Protein AF-A0A1F9TVV7-F1 (afdb_monomer_lite)

pLDDT: mean 77.76, std 19.15, range [40.91, 95.56]

Secondary structure (DSSP, 8-state):
-EEESS-PPTT-EEEEEEEETTEEEEEEEEEEEEEEETTEEEEEEEEP-GGGGS-------S---------------

Radius of gyration: 25.23 Å; chains: 1; bounding box: 67×57×26 Å

Structure (mmCIF, N/CA/C/O backbone):
data_AF-A0A1F9TVV7-F1
#
_entry.id   AF-A0A1F9TVV7-F1
#
loop_
_atom_site.group_PDB
_atom_site.id
_atom_site.type_symbol
_atom_site.label_atom_id
_atom_site.label_alt_id
_atom_site.label_comp_id
_atom_site.label_asym_id
_atom_site.label_entity_id
_atom_site.label_seq_id
_atom_site.pdbx_PDB_ins_code
_atom_site.Cartn_x
_atom_site.Cartn_y
_atom_site.Cartn_z
_atom_site.occupancy
_atom_site.B_iso_or_equiv
_atom_site.auth_seq_id
_atom_site.auth_comp_id
_atom_site.auth_asym_id
_atom_site.auth_atom_id
_atom_site.pdbx_PDB_model_num
ATOM 1 N N . MET A 1 1 ? -7.006 -1.779 -0.804 1.00 79.00 1 MET A N 1
ATOM 2 C CA . MET A 1 1 ? -6.412 -0.572 -1.416 1.00 79.00 1 MET A CA 1
ATOM 3 C C . MET A 1 1 ? -6.185 0.430 -0.298 1.00 79.00 1 MET A C 1
ATOM 5 O O . MET A 1 1 ? -7.060 0.526 0.554 1.00 79.00 1 MET A O 1
ATOM 9 N N . ILE A 1 2 ? -5.027 1.087 -0.248 1.00 88.31 2 ILE A N 1
ATOM 10 C CA . ILE A 1 2 ? -4.690 2.088 0.781 1.00 88.31 2 ILE A CA 1
ATOM 11 C C . ILE A 1 2 ? -4.456 3.426 0.079 1.00 88.31 2 ILE A C 1
ATOM 13 O O . ILE A 1 2 ? -3.752 3.463 -0.930 1.00 88.31 2 ILE A O 1
ATOM 17 N N . TYR A 1 3 ? -5.049 4.501 0.596 1.00 92.38 3 TYR A N 1
ATOM 18 C CA . TYR A 1 3 ? -4.840 5.865 0.106 1.00 92.38 3 TYR A CA 1
ATOM 19 C C . TYR A 1 3 ? -3.762 6.551 0.944 1.00 92.38 3 TYR A C 1
ATOM 21 O O . TYR A 1 3 ? -3.798 6.477 2.170 1.00 92.38 3 TYR A O 1
ATOM 29 N N . THR A 1 4 ? -2.803 7.201 0.290 1.00 90.50 4 THR A N 1
ATOM 30 C CA . THR A 1 4 ? -1.697 7.907 0.946 1.00 90.50 4 THR A CA 1
ATOM 31 C C . THR A 1 4 ? -1.265 9.130 0.136 1.00 90.50 4 THR A C 1
ATOM 33 O O . THR A 1 4 ? -1.406 9.163 -1.087 1.00 90.50 4 THR A O 1
ATOM 36 N N . GLN A 1 5 ? -0.730 10.144 0.814 1.00 92.69 5 GLN A N 1
ATOM 37 C CA . GLN A 1 5 ? -0.055 11.276 0.166 1.00 92.69 5 GLN A CA 1
ATOM 38 C C . GLN A 1 5 ? 1.439 10.997 -0.057 1.00 92.69 5 GLN A C 1
ATOM 40 O O . GLN A 1 5 ? 2.101 11.698 -0.819 1.00 92.69 5 GLN A O 1
ATOM 45 N N . GLU A 1 6 ? 1.971 9.951 0.575 1.00 89.25 6 GLU A N 1
ATOM 46 C CA . GLU A 1 6 ? 3.369 9.567 0.446 1.00 89.25 6 GLU A CA 1
ATOM 47 C C . GLU A 1 6 ? 3.619 8.797 -0.849 1.00 89.25 6 GLU A C 1
ATOM 49 O O . GLU A 1 6 ? 2.837 7.941 -1.277 1.00 89.25 6 GLU A O 1
ATOM 54 N N . THR A 1 7 ? 4.760 9.076 -1.475 1.00 89.44 7 THR A N 1
ATOM 55 C CA . THR A 1 7 ? 5.191 8.313 -2.644 1.00 89.44 7 THR A CA 1
ATOM 56 C C . THR A 1 7 ? 5.860 7.027 -2.187 1.00 89.44 7 THR A C 1
ATOM 58 O O . THR A 1 7 ? 7.029 7.025 -1.813 1.00 89.44 7 THR A O 1
ATOM 61 N N . ILE A 1 8 ? 5.128 5.919 -2.275 1.00 91.12 8 ILE A N 1
ATOM 62 C CA . ILE A 1 8 ? 5.664 4.584 -2.000 1.00 91.12 8 ILE A CA 1
ATOM 63 C C . ILE A 1 8 ? 6.184 3.968 -3.316 1.00 91.12 8 ILE A C 1
ATOM 65 O O . ILE A 1 8 ? 5.435 3.911 -4.306 1.00 91.12 8 ILE A O 1
ATOM 69 N N . PRO A 1 9 ? 7.4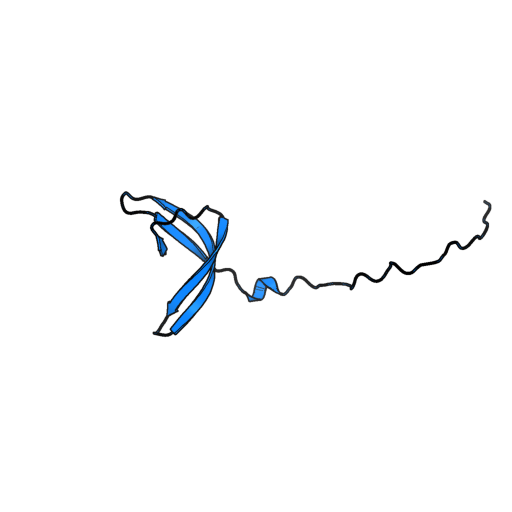62 3.546 -3.387 1.00 93.94 9 PRO A N 1
ATOM 70 C CA . PRO A 1 9 ? 8.001 2.844 -4.548 1.00 93.94 9 PRO A CA 1
ATOM 71 C C . PRO A 1 9 ? 7.275 1.520 -4.815 1.00 93.94 9 PRO A C 1
ATOM 73 O O . PRO A 1 9 ? 6.819 0.839 -3.902 1.00 93.94 9 PRO A O 1
ATOM 76 N N . LEU A 1 10 ? 7.180 1.108 -6.081 1.00 94.50 10 LEU A N 1
ATOM 77 C CA . LEU A 1 10 ? 6.716 -0.249 -6.379 1.00 94.50 10 LEU A CA 1
ATOM 78 C C . LEU A 1 10 ? 7.739 -1.266 -5.866 1.00 94.50 10 LEU A C 1
ATOM 80 O O . LEU A 1 10 ? 8.941 -1.015 -5.891 1.00 94.50 10 LEU A O 1
ATOM 84 N N . ASN A 1 11 ? 7.250 -2.426 -5.442 1.00 94.25 11 ASN A N 1
ATOM 85 C CA . ASN A 1 11 ? 8.019 -3.519 -4.855 1.00 94.25 11 ASN A CA 1
ATOM 86 C C . ASN A 1 11 ? 8.706 -3.224 -3.514 1.00 94.25 11 ASN A C 1
ATOM 88 O O . ASN A 1 11 ? 9.358 -4.131 -2.999 1.00 94.25 11 ASN A O 1
ATOM 92 N N . SER A 1 12 ? 8.547 -2.034 -2.927 1.00 94.00 12 SER A N 1
ATOM 93 C CA . SER A 1 12 ? 9.038 -1.781 -1.571 1.00 94.00 12 SER A CA 1
ATOM 94 C C . SER A 1 12 ? 8.184 -2.506 -0.537 1.00 94.00 12 SER A C 1
ATOM 96 O O . SER A 1 12 ? 6.954 -2.558 -0.666 1.00 94.00 12 SER A O 1
ATOM 98 N N . GLU A 1 13 ? 8.841 -3.012 0.501 1.00 94.00 13 GLU A N 1
ATOM 99 C CA . GLU A 1 13 ? 8.209 -3.610 1.674 1.00 94.00 13 GLU A CA 1
ATOM 100 C C . GLU A 1 13 ? 8.129 -2.597 2.817 1.00 94.00 13 GLU A C 1
ATOM 102 O O . GLU A 1 13 ? 9.031 -1.777 2.989 1.00 94.00 13 GLU A O 1
ATOM 107 N N . PHE A 1 14 ? 7.033 -2.629 3.569 1.00 92.00 14 PHE A N 1
ATOM 108 C CA . PHE A 1 14 ? 6.783 -1.728 4.692 1.00 92.00 14 PHE A CA 1
ATOM 109 C C . PHE A 1 14 ? 5.769 -2.335 5.663 1.00 92.00 14 PHE A C 1
ATOM 111 O O . PHE A 1 14 ? 4.949 -3.181 5.290 1.00 92.00 14 PHE A O 1
ATOM 118 N N . ASP A 1 15 ? 5.820 -1.880 6.913 1.00 93.00 15 ASP A N 1
ATOM 119 C CA . ASP A 1 15 ? 4.823 -2.221 7.920 1.00 93.00 15 ASP A CA 1
ATOM 120 C C . ASP A 1 15 ? 3.573 -1.359 7.756 1.00 93.00 15 ASP A C 1
ATOM 122 O O . ASP A 1 15 ? 3.634 -0.152 7.521 1.00 93.00 15 ASP A O 1
ATOM 126 N N . ILE A 1 16 ? 2.413 -1.992 7.894 1.00 91.62 16 ILE A N 1
ATOM 127 C CA . ILE A 1 16 ? 1.104 -1.360 7.774 1.00 91.62 16 ILE A CA 1
ATOM 128 C C . ILE A 1 16 ? 0.318 -1.673 9.034 1.00 91.62 16 ILE A C 1
ATOM 130 O O . ILE A 1 16 ? 0.085 -2.840 9.355 1.00 91.62 16 ILE A O 1
ATOM 134 N N . GLN A 1 17 ? -0.138 -0.631 9.723 1.00 93.00 17 GLN A N 1
ATOM 135 C CA . GLN A 1 17 ? -1.094 -0.763 10.812 1.00 93.00 17 GLN A CA 1
ATOM 136 C C . GLN A 1 17 ? -2.517 -0.674 10.251 1.00 93.00 17 GLN A C 1
ATOM 138 O O . GLN A 1 17 ? -2.940 0.354 9.727 1.00 93.00 17 GLN A O 1
ATOM 143 N N . LEU A 1 18 ? -3.258 -1.770 10.353 1.00 91.19 18 LEU A N 1
ATOM 144 C CA . LEU A 1 18 ? -4.662 -1.873 9.976 1.00 91.19 18 LEU A CA 1
ATOM 145 C C . LEU A 1 18 ? -5.526 -1.821 11.234 1.00 91.19 18 LEU A C 1
ATOM 147 O O . LEU A 1 18 ? -5.118 -2.303 12.283 1.00 91.19 18 LEU A O 1
ATOM 151 N N . TRP A 1 19 ? -6.742 -1.299 11.124 1.00 93.00 19 TRP A N 1
ATOM 152 C CA . TRP A 1 19 ? -7.750 -1.417 12.177 1.00 93.00 19 TRP A CA 1
ATOM 153 C C . TRP A 1 19 ? -8.843 -2.375 11.715 1.00 93.00 19 TRP A C 1
ATOM 155 O O . TRP A 1 19 ? -9.581 -2.073 10.778 1.00 93.00 19 TRP A O 1
ATOM 165 N N . LEU A 1 20 ? -8.938 -3.540 12.356 1.00 89.00 20 LEU A N 1
ATOM 166 C CA . LEU A 1 20 ? -9.931 -4.571 12.049 1.00 89.00 20 LEU A CA 1
ATOM 167 C C . LEU A 1 20 ? -10.754 -4.860 13.301 1.00 89.00 20 LEU A C 1
ATOM 169 O O . LEU A 1 20 ? -10.193 -5.162 14.348 1.00 89.00 20 LEU A O 1
ATOM 173 N N . ALA A 1 21 ? -12.082 -4.747 13.198 1.00 93.56 21 ALA A N 1
ATOM 174 C CA . ALA A 1 21 ? -13.011 -4.995 14.308 1.00 93.56 21 ALA A CA 1
ATOM 175 C C . ALA A 1 21 ? -12.641 -4.259 15.619 1.00 93.56 21 ALA A C 1
ATOM 177 O O . ALA A 1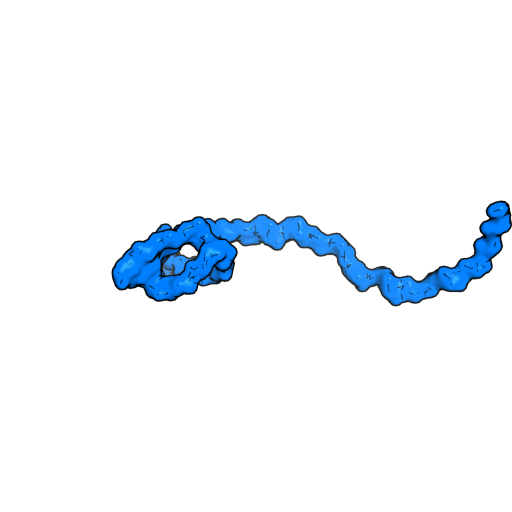 21 ? -12.803 -4.795 16.712 1.00 93.56 21 ALA A O 1
ATOM 178 N N . GLY A 1 22 ? -12.118 -3.032 15.515 1.00 94.06 22 GLY A N 1
ATOM 179 C CA . GLY A 1 22 ? -11.713 -2.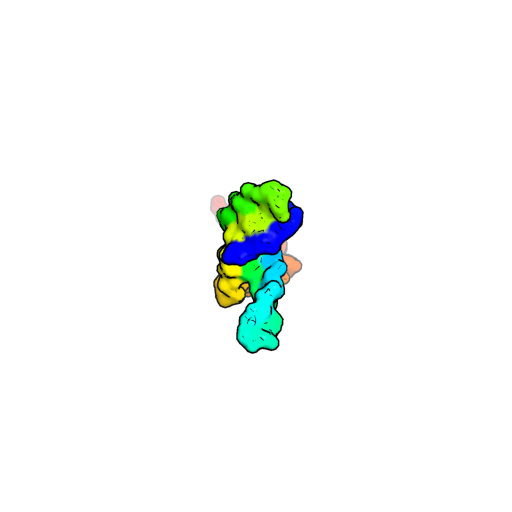246 16.684 1.00 94.06 22 GLY A CA 1
ATOM 180 C C . GLY A 1 22 ? -10.413 -2.712 17.345 1.00 94.06 22 GLY A C 1
ATOM 181 O O . GLY A 1 22 ? -10.158 -2.342 18.487 1.00 94.06 22 GLY A O 1
ATOM 182 N N . GLN A 1 23 ? -9.585 -3.500 16.656 1.00 94.00 23 GLN A N 1
ATOM 183 C CA . GLN A 1 23 ? -8.245 -3.866 17.111 1.00 94.00 23 GLN A CA 1
ATOM 184 C C . GLN A 1 23 ? -7.184 -3.426 16.093 1.00 94.00 23 GLN A C 1
ATOM 186 O O . GLN A 1 23 ? -7.373 -3.629 14.886 1.00 94.00 23 GLN A O 1
ATOM 191 N N . PRO A 1 24 ? -6.064 -2.839 16.552 1.00 94.81 24 PRO A N 1
ATOM 192 C CA . PRO A 1 24 ? -4.937 -2.552 15.684 1.00 94.81 24 PRO A CA 1
ATOM 193 C C . PRO A 1 24 ? -4.222 -3.859 15.321 1.00 94.81 24 PRO A C 1
ATOM 195 O O . PRO A 1 24 ? -3.929 -4.694 16.176 1.00 94.81 24 PRO A O 1
ATOM 198 N N . LEU A 1 25 ? -3.911 -4.022 14.042 1.00 92.12 25 LEU A N 1
ATOM 199 C CA . LEU A 1 25 ? -3.227 -5.172 13.479 1.00 92.12 25 LEU A CA 1
ATOM 200 C C . LEU A 1 25 ? -2.087 -4.701 12.583 1.00 92.12 25 LEU A C 1
ATOM 202 O O . LEU A 1 25 ? -2.325 -4.133 11.521 1.00 92.12 25 LEU A O 1
ATOM 206 N N . THR A 1 26 ? -0.851 -4.994 12.972 1.00 92.69 26 THR A N 1
ATOM 207 C CA . THR A 1 26 ? 0.313 -4.721 12.125 1.00 92.69 26 THR A CA 1
ATOM 208 C C . THR A 1 26 ? 0.566 -5.889 11.168 1.00 92.69 26 THR A C 1
ATOM 210 O O . THR A 1 26 ? 0.510 -7.066 11.554 1.00 92.69 26 THR A O 1
ATOM 213 N N . ARG A 1 27 ? 0.816 -5.573 9.895 1.00 91.56 27 ARG A N 1
ATOM 214 C CA . ARG A 1 27 ? 1.171 -6.522 8.833 1.00 91.56 27 ARG A CA 1
ATOM 215 C C . ARG A 1 27 ? 2.292 -5.955 7.975 1.00 91.56 27 ARG A C 1
ATOM 217 O O . ARG A 1 27 ? 2.249 -4.781 7.629 1.00 91.56 27 ARG A O 1
ATOM 224 N N . GLN A 1 28 ? 3.220 -6.812 7.563 1.00 93.69 28 GLN A N 1
ATOM 225 C CA . GLN A 1 28 ? 4.173 -6.470 6.516 1.00 93.69 28 GLN A CA 1
ATOM 226 C C . GLN A 1 28 ? 3.480 -6.578 5.152 1.00 93.69 28 GLN A C 1
ATOM 228 O O . GLN A 1 28 ? 2.787 -7.561 4.856 1.00 93.69 28 GLN A O 1
ATOM 233 N N . GLY A 1 29 ? 3.639 -5.553 4.324 1.00 93.88 29 GLY A N 1
ATOM 234 C CA . GLY A 1 29 ? 3.065 -5.486 2.989 1.00 93.88 29 GLY A CA 1
ATOM 235 C C . GLY A 1 29 ? 4.093 -5.078 1.945 1.00 93.88 29 GLY A C 1
ATOM 236 O O . GLY A 1 29 ? 5.085 -4.427 2.252 1.00 93.88 29 GLY A O 1
ATOM 237 N N . LYS A 1 30 ? 3.825 -5.447 0.693 1.00 94.81 30 LYS A N 1
ATOM 238 C CA 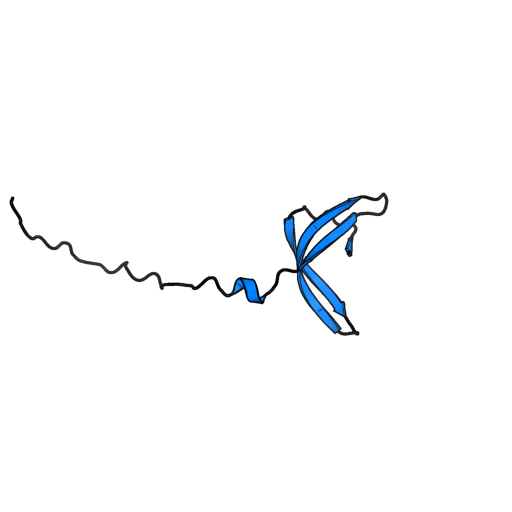. LYS A 1 30 ? 4.591 -5.037 -0.486 1.00 94.81 30 LYS A CA 1
ATOM 239 C C . LYS A 1 30 ? 3.695 -4.263 -1.444 1.00 94.81 30 LYS A C 1
ATOM 241 O O . LYS A 1 30 ? 2.616 -4.746 -1.800 1.00 94.81 30 LYS A O 1
ATOM 246 N N . ALA A 1 31 ? 4.139 -3.090 -1.891 1.00 94.62 31 ALA A N 1
ATOM 247 C CA . ALA A 1 31 ? 3.423 -2.324 -2.911 1.00 94.62 31 ALA A CA 1
ATOM 248 C C . ALA A 1 31 ? 3.520 -3.031 -4.273 1.00 94.62 31 ALA A C 1
ATOM 250 O O . ALA A 1 31 ? 4.609 -3.175 -4.827 1.00 94.62 31 ALA A O 1
ATOM 251 N N . VAL A 1 32 ? 2.383 -3.464 -4.821 1.00 95.56 32 VAL A N 1
ATOM 252 C CA . VAL A 1 32 ? 2.314 -4.226 -6.086 1.00 95.56 32 VAL A CA 1
ATOM 253 C C . VAL A 1 32 ? 1.692 -3.441 -7.238 1.00 95.56 32 VAL A C 1
ATOM 255 O O . VAL A 1 32 ? 1.975 -3.730 -8.395 1.00 95.56 32 VAL A O 1
ATOM 258 N N . TYR A 1 33 ? 0.886 -2.419 -6.945 1.00 94.00 33 TYR A N 1
ATOM 259 C CA . TYR A 1 33 ? 0.419 -1.457 -7.943 1.00 94.00 33 TYR A CA 1
ATOM 260 C C . TYR A 1 33 ? 0.223 -0.075 -7.315 1.00 94.00 33 TYR A C 1
ATOM 262 O O . TYR A 1 33 ? 0.020 0.043 -6.105 1.00 94.00 33 TYR A O 1
ATOM 270 N N . LYS A 1 34 ? 0.266 0.972 -8.145 1.00 94.06 34 LYS A N 1
ATOM 271 C CA . LYS A 1 34 ? 0.080 2.368 -7.737 1.00 94.06 34 LYS A CA 1
ATOM 272 C C . LYS A 1 34 ? -0.762 3.108 -8.770 1.00 94.06 34 LYS A C 1
ATOM 274 O O . LYS A 1 34 ? -0.497 3.001 -9.962 1.00 94.06 34 LYS A O 1
ATOM 279 N N . ILE A 1 35 ? -1.733 3.877 -8.296 1.00 94.38 35 ILE A N 1
ATOM 280 C CA . ILE A 1 35 ? -2.564 4.778 -9.094 1.00 94.38 35 ILE A CA 1
ATOM 281 C C . ILE A 1 35 ? -2.341 6.191 -8.555 1.00 94.38 35 ILE A C 1
ATOM 283 O O . ILE A 1 35 ? -2.456 6.417 -7.350 1.00 94.38 35 ILE A O 1
ATOM 287 N N . SER A 1 36 ? -1.989 7.131 -9.429 1.00 93.06 36 SER A N 1
ATOM 288 C CA . SER A 1 36 ? -1.836 8.548 -9.090 1.00 93.06 36 SER A CA 1
ATOM 289 C C . SER A 1 36 ? -3.122 9.320 -9.368 1.00 93.06 36 SER A C 1
ATOM 291 O O . SER A 1 36 ? -3.776 9.097 -10.385 1.00 93.06 36 SER A O 1
ATOM 293 N N . SER A 1 37 ? -3.440 10.261 -8.488 1.00 88.38 37 SER A N 1
ATOM 294 C CA . SER A 1 37 ? -4.521 11.237 -8.622 1.00 88.38 37 SER A CA 1
ATOM 295 C C . SER A 1 37 ? -4.013 12.621 -8.216 1.00 88.38 37 SER A C 1
ATOM 297 O O . SER A 1 37 ? -2.960 12.731 -7.588 1.00 88.38 37 SER A O 1
ATOM 299 N N . GLU A 1 38 ? -4.778 13.670 -8.507 1.00 88.69 38 GLU A N 1
ATOM 300 C CA . GLU A 1 38 ? -4.461 15.035 -8.056 1.00 88.69 38 GLU A CA 1
ATOM 301 C C . GLU A 1 38 ? -4.382 15.143 -6.522 1.00 88.69 38 GLU A C 1
ATOM 303 O O . GLU A 1 38 ? -3.615 15.937 -5.988 1.00 88.69 38 GLU A O 1
ATOM 308 N N . SER A 1 39 ? -5.134 14.301 -5.806 1.00 86.88 39 SER A N 1
ATOM 309 C CA . SER A 1 39 ? -5.208 14.267 -4.340 1.00 86.88 39 SER A CA 1
ATOM 310 C C . SER A 1 39 ? -4.178 13.355 -3.655 1.00 86.88 39 SER A C 1
ATOM 312 O O . SER A 1 39 ? -4.193 13.241 -2.430 1.00 86.88 39 SER A O 1
ATOM 314 N N . GLY A 1 40 ? -3.313 12.669 -4.413 1.00 92.31 40 GLY A N 1
ATOM 315 C CA . GLY A 1 40 ? -2.327 11.721 -3.879 1.00 92.31 40 GLY A CA 1
ATOM 316 C C . GLY A 1 40 ? -2.341 10.368 -4.589 1.00 92.31 40 GLY A C 1
ATOM 317 O O . GLY A 1 40 ? -2.675 10.269 -5.772 1.00 92.31 40 GLY A O 1
ATOM 318 N N . PHE A 1 41 ? -1.981 9.306 -3.870 1.00 92.38 41 PHE A N 1
ATOM 319 C CA . PHE A 1 41 ? -1.782 7.969 -4.425 1.00 92.38 41 PHE A CA 1
ATOM 320 C C . PHE A 1 41 ? -2.719 6.940 -3.792 1.00 92.38 41 PHE A C 1
ATOM 322 O O . PHE A 1 41 ? -2.949 6.930 -2.583 1.00 92.38 41 PHE A O 1
ATOM 329 N N . ALA A 1 42 ? -3.209 6.015 -4.612 1.00 93.81 42 ALA A N 1
ATOM 330 C CA . ALA A 1 42 ? -3.801 4.769 -4.150 1.00 93.81 42 ALA A CA 1
ATOM 331 C C . ALA A 1 42 ? -2.826 3.627 -4.437 1.00 93.81 42 ALA A C 1
ATOM 333 O O . ALA A 1 42 ? -2.368 3.459 -5.570 1.00 93.81 42 ALA A O 1
ATOM 334 N N . ILE A 1 43 ? -2.507 2.836 -3.417 1.00 95.06 43 ILE A N 1
ATOM 335 C CA . ILE A 1 43 ? -1.598 1.698 -3.537 1.00 95.06 43 ILE A CA 1
ATOM 336 C C . ILE A 1 43 ? -2.319 0.371 -3.305 1.00 95.06 43 ILE A C 1
ATOM 338 O O . ILE A 1 43 ? -3.171 0.204 -2.421 1.00 95.06 43 ILE A O 1
ATOM 342 N N . GLY A 1 44 ? -1.947 -0.598 -4.130 1.00 95.38 44 GLY A N 1
ATOM 343 C CA . GLY A 1 44 ? -2.231 -2.004 -3.937 1.00 95.38 44 GLY A CA 1
ATOM 344 C C . GLY A 1 44 ? -1.151 -2.655 -3.105 1.00 95.38 44 GLY A C 1
ATOM 345 O O . GLY A 1 44 ? 0.026 -2.550 -3.446 1.00 95.38 44 GLY A O 1
ATOM 346 N N . VAL A 1 45 ? -1.554 -3.360 -2.055 1.00 94.69 45 VAL A N 1
ATOM 347 C CA . VAL A 1 45 ? -0.635 -4.043 -1.149 1.00 94.69 45 VAL A CA 1
ATOM 348 C C . VAL A 1 45 ? -0.889 -5.541 -1.208 1.00 94.69 45 VAL A C 1
ATOM 350 O O . VAL A 1 45 ? -2.021 -5.981 -1.012 1.00 94.69 45 VAL A O 1
ATOM 353 N N . SER A 1 46 ? 0.172 -6.311 -1.443 1.00 94.69 46 SER A N 1
ATOM 354 C CA . SER A 1 46 ? 0.196 -7.745 -1.163 1.00 94.69 46 SER A CA 1
ATOM 355 C C . SER A 1 46 ? 0.737 -7.956 0.245 1.00 94.69 46 SER A C 1
ATOM 357 O O . SER A 1 46 ? 1.829 -7.477 0.548 1.00 94.69 46 SER A O 1
ATOM 359 N N . PHE A 1 47 ? 0.005 -8.661 1.105 1.00 91.44 47 PHE A N 1
ATOM 360 C CA . PHE A 1 47 ? 0.512 -9.012 2.431 1.00 91.44 47 PHE A CA 1
ATOM 361 C C . PHE A 1 47 ? 1.549 -10.126 2.323 1.00 91.44 47 PHE A C 1
ATOM 363 O O . PHE A 1 47 ? 1.356 -11.090 1.579 1.00 91.44 47 PHE A O 1
ATOM 370 N N . VAL A 1 48 ? 2.647 -9.975 3.057 1.00 82.62 48 VAL A N 1
ATOM 371 C CA . VAL A 1 48 ? 3.647 -11.032 3.202 1.00 82.62 48 VAL A CA 1
ATOM 372 C C . VAL A 1 48 ? 3.128 -11.994 4.265 1.00 82.62 48 VAL A C 1
ATOM 374 O O . VAL A 1 48 ? 2.746 -11.570 5.356 1.00 82.62 48 VAL A O 1
ATOM 377 N N . ASP A 1 49 ? 3.059 -13.284 3.939 1.00 76.12 49 ASP A N 1
ATOM 378 C CA . ASP A 1 49 ? 2.683 -14.300 4.918 1.00 76.12 49 ASP A CA 1
ATOM 379 C C . ASP A 1 49 ? 3.847 -14.493 5.908 1.00 76.12 49 ASP A C 1
ATOM 381 O O . ASP A 1 49 ? 4.921 -14.948 5.494 1.00 76.12 49 ASP A O 1
ATOM 385 N N . PRO A 1 50 ? 3.673 -14.175 7.205 1.00 61.22 50 PRO A N 1
ATOM 386 C CA . PRO A 1 50 ? 4.735 -14.331 8.192 1.00 61.22 50 PRO A CA 1
ATOM 387 C C . PRO A 1 50 ? 5.180 -15.792 8.365 1.00 61.22 50 PRO A C 1
ATOM 389 O O . PRO A 1 50 ? 6.286 -16.031 8.853 1.00 61.22 50 PRO A O 1
ATOM 392 N N . GLN A 1 51 ? 4.371 -16.779 7.954 1.00 57.66 51 GLN A N 1
ATOM 393 C CA . GLN A 1 51 ? 4.752 -18.193 8.012 1.00 57.66 51 GLN A CA 1
ATOM 394 C C . GLN A 1 51 ? 5.713 -18.607 6.892 1.00 57.66 51 GLN A C 1
ATOM 396 O O . GLN A 1 51 ? 6.471 -19.553 7.077 1.00 57.66 51 GLN A O 1
ATOM 401 N N . LYS A 1 52 ? 5.784 -17.866 5.777 1.00 52.72 52 LYS A N 1
ATOM 402 C CA . LYS A 1 52 ? 6.736 -18.159 4.689 1.00 52.72 52 LYS A CA 1
ATOM 403 C C . LYS A 1 52 ? 8.165 -17.671 4.944 1.00 52.72 52 LYS A C 1
ATOM 405 O O . LYS A 1 52 ? 9.061 -18.033 4.190 1.00 52.72 52 LYS A O 1
ATOM 410 N N . SER A 1 53 ? 8.405 -16.890 6.000 1.00 46.91 53 SER A N 1
ATOM 411 C CA . SER A 1 53 ? 9.739 -16.357 6.328 1.00 46.91 53 SER A CA 1
ATOM 412 C C . SER A 1 53 ? 10.545 -17.229 7.305 1.00 46.91 53 SER A C 1
ATOM 414 O O . SER A 1 53 ? 11.663 -16.858 7.659 1.00 46.91 53 SER A O 1
ATOM 416 N N . LYS A 1 54 ? 10.001 -18.362 7.772 1.00 51.12 54 LYS A N 1
ATOM 417 C CA . LYS A 1 54 ? 10.653 -19.230 8.774 1.00 51.12 54 LYS A CA 1
ATOM 418 C C . LYS A 1 54 ? 11.213 -20.552 8.238 1.00 51.12 54 LYS A C 1
ATOM 420 O O . LYS A 1 54 ? 11.839 -21.266 9.010 1.00 51.12 54 LYS A O 1
ATOM 425 N N . ASP A 1 55 ? 11.084 -20.829 6.941 1.00 43.12 55 ASP A N 1
ATOM 426 C CA . ASP A 1 55 ? 11.678 -22.020 6.303 1.00 43.12 55 ASP A CA 1
ATOM 427 C C . ASP A 1 55 ? 13.040 -21.757 5.635 1.00 43.12 55 ASP A C 1
ATOM 429 O O . ASP A 1 55 ? 13.555 -22.596 4.899 1.00 43.12 55 ASP A O 1
ATOM 433 N N . ALA A 1 56 ? 13.690 -20.624 5.922 1.00 46.31 56 ALA A N 1
ATOM 434 C CA . ALA A 1 56 ? 15.138 -20.556 5.769 1.00 46.31 56 ALA A CA 1
ATOM 435 C C . ALA A 1 56 ? 15.750 -21.333 6.939 1.00 46.31 56 ALA A C 1
ATOM 437 O O . ALA A 1 56 ? 16.010 -20.762 7.996 1.00 46.31 56 ALA A O 1
ATOM 438 N N . THR A 1 57 ? 15.919 -22.647 6.786 1.00 51.03 57 THR A N 1
ATOM 439 C CA . THR A 1 57 ? 16.696 -23.450 7.733 1.00 51.03 57 THR A CA 1
ATOM 440 C C . THR A 1 57 ? 18.067 -22.781 7.907 1.00 51.03 57 THR A C 1
ATOM 442 O O . THR A 1 57 ? 18.812 -22.697 6.927 1.00 51.03 57 THR A O 1
ATOM 445 N N . PRO A 1 58 ? 18.450 -22.299 9.104 1.00 51.75 58 PRO A N 1
ATOM 446 C CA . PRO A 1 58 ? 19.837 -21.962 9.365 1.00 51.75 58 PRO A CA 1
ATOM 447 C C . PRO A 1 58 ? 20.578 -23.290 9.538 1.00 51.75 58 PRO A C 1
ATOM 449 O O . PRO A 1 58 ? 20.718 -23.811 10.644 1.00 51.75 58 PRO A O 1
ATOM 452 N N . SER A 1 59 ? 20.985 -23.889 8.422 1.0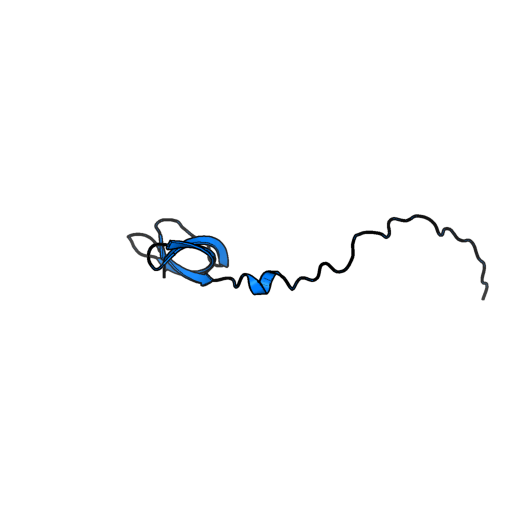0 54.53 59 SER A N 1
ATOM 453 C CA . SER A 1 59 ? 21.819 -25.084 8.431 1.00 54.53 59 SER A CA 1
ATOM 454 C C . SER A 1 59 ? 23.270 -24.666 8.619 1.00 54.53 59 SER A C 1
ATOM 456 O O . SER A 1 59 ? 23.943 -24.256 7.682 1.00 54.53 59 SER A O 1
ATOM 458 N N . GLN A 1 60 ? 23.695 -24.852 9.864 1.00 52.69 60 GLN A N 1
ATOM 459 C CA . GLN A 1 60 ? 25.052 -24.919 10.397 1.00 52.69 60 GLN A CA 1
ATOM 460 C C . GLN A 1 60 ? 25.654 -23.626 10.974 1.00 52.69 60 GLN A C 1
ATOM 462 O O . GLN A 1 60 ? 25.773 -22.607 10.294 1.00 52.69 60 GLN A O 1
ATOM 467 N N . PRO A 1 61 ? 26.077 -23.671 12.255 1.00 47.59 61 PRO A N 1
ATOM 468 C CA . PRO A 1 61 ? 26.904 -22.627 12.831 1.00 47.59 61 PRO A CA 1
ATOM 469 C C . PRO A 1 61 ? 28.261 -22.625 12.122 1.00 47.59 61 PRO A C 1
ATOM 471 O O . PRO A 1 61 ? 28.830 -23.685 11.867 1.00 47.59 61 PRO A O 1
ATOM 474 N N . ALA A 1 62 ? 28.790 -21.434 11.841 1.00 57.56 62 ALA A N 1
ATOM 475 C CA . ALA A 1 62 ? 30.168 -21.249 11.407 1.00 57.56 62 ALA A CA 1
ATOM 476 C C . ALA A 1 62 ? 31.106 -21.861 12.458 1.00 57.56 62 ALA A C 1
ATOM 478 O O . ALA A 1 62 ? 31.359 -21.265 13.507 1.00 57.56 62 ALA A O 1
ATOM 479 N N . LYS A 1 63 ? 31.559 -23.090 12.214 1.00 54.06 63 LYS A N 1
ATOM 480 C CA . LYS A 1 63 ? 32.445 -23.812 13.121 1.00 54.06 63 LYS A CA 1
ATOM 481 C C . LYS A 1 63 ? 33.387 -24.745 12.367 1.00 54.06 63 LYS A C 1
ATOM 483 O O . LYS A 1 63 ? 33.532 -25.880 12.769 1.00 54.06 63 LYS A O 1
ATOM 488 N N . ASP A 1 64 ? 34.053 -24.229 11.337 1.00 53.16 64 ASP A N 1
ATOM 489 C CA . ASP A 1 64 ? 35.287 -24.812 10.787 1.00 53.16 64 ASP A CA 1
ATOM 490 C C . ASP A 1 64 ? 36.309 -23.691 10.524 1.00 53.16 64 ASP A C 1
ATOM 492 O O . ASP A 1 64 ? 36.809 -23.482 9.426 1.00 53.16 64 ASP A O 1
ATOM 496 N N . PHE A 1 65 ? 36.589 -22.913 11.574 1.00 54.16 65 PHE A N 1
ATOM 497 C CA . PHE A 1 65 ? 37.878 -22.226 11.747 1.00 54.16 65 PHE A CA 1
ATOM 498 C C . PHE A 1 65 ? 38.725 -22.945 12.818 1.00 54.16 65 PHE A C 1
ATOM 500 O O . PHE A 1 65 ? 39.563 -22.323 13.462 1.00 54.16 65 PHE A O 1
ATOM 507 N N . ALA A 1 66 ? 38.487 -24.244 13.043 1.00 54.94 66 ALA A N 1
ATOM 508 C CA . ALA A 1 66 ? 39.469 -25.119 13.677 1.00 54.94 66 ALA A CA 1
ATOM 509 C C . ALA A 1 66 ? 40.411 -25.562 12.547 1.00 54.94 66 ALA A C 1
ATOM 511 O O . ALA A 1 66 ? 40.021 -26.318 11.668 1.00 54.94 66 ALA A O 1
ATOM 512 N N . SER A 1 67 ? 41.524 -24.865 12.345 1.00 55.31 67 SER A N 1
ATOM 513 C CA . SER A 1 67 ? 42.785 -25.181 13.020 1.00 55.31 67 SER A CA 1
ATOM 514 C C . SER A 1 67 ? 43.190 -26.632 12.771 1.00 55.31 67 SER A C 1
ATOM 516 O O . SER A 1 67 ? 42.550 -27.550 13.265 1.00 55.31 67 SER A O 1
ATOM 518 N N . GLU A 1 68 ? 44.307 -26.774 12.059 1.00 51.72 68 GLU A N 1
ATOM 519 C CA . GLU A 1 68 ? 45.173 -27.956 12.039 1.00 51.72 68 GLU A CA 1
ATOM 520 C C . GLU A 1 68 ? 44.677 -29.178 11.254 1.00 51.72 68 GLU A C 1
ATOM 522 O O . GLU A 1 68 ? 44.035 -30.082 11.768 1.00 51.72 68 GLU A O 1
ATOM 527 N N . ALA A 1 69 ? 45.152 -29.263 10.012 1.00 54.44 69 ALA A N 1
ATOM 528 C CA . ALA A 1 69 ? 45.840 -30.464 9.544 1.00 54.44 69 ALA A CA 1
ATOM 529 C C . ALA A 1 69 ? 46.817 -30.059 8.435 1.00 54.44 69 ALA A C 1
ATOM 531 O O . ALA A 1 69 ? 46.651 -30.354 7.254 1.00 54.44 69 ALA A O 1
ATOM 532 N N . TRP A 1 70 ? 47.861 -29.339 8.843 1.00 57.59 70 TRP A N 1
ATOM 533 C CA . TRP A 1 70 ? 49.148 -29.431 8.171 1.00 57.59 70 TRP A CA 1
ATOM 534 C C . TRP A 1 70 ? 49.683 -30.832 8.497 1.00 57.59 70 TRP A C 1
ATOM 536 O O . TRP A 1 70 ? 50.506 -30.982 9.391 1.00 57.59 70 TRP A O 1
ATOM 546 N N . ASP A 1 71 ? 49.125 -31.865 7.859 1.00 65.12 71 ASP A N 1
ATOM 547 C CA . ASP A 1 71 ? 49.590 -33.240 8.023 1.00 65.12 71 ASP A CA 1
ATOM 548 C C . ASP A 1 71 ? 50.346 -33.666 6.765 1.00 65.12 71 ASP A C 1
ATOM 550 O O . ASP A 1 71 ? 49.845 -33.657 5.638 1.00 65.12 71 ASP A O 1
ATOM 554 N N . TRP A 1 72 ? 51.627 -33.912 6.988 1.00 60.53 72 TRP A N 1
ATOM 555 C CA . TRP A 1 72 ? 52.658 -34.182 6.010 1.00 60.53 72 TRP A CA 1
ATOM 556 C C . TRP A 1 72 ? 52.679 -35.691 5.768 1.00 60.53 72 TRP A C 1
ATOM 558 O O . TRP A 1 72 ? 53.314 -36.416 6.526 1.00 60.53 72 TRP A O 1
ATOM 568 N N . ALA A 1 73 ? 52.022 -36.194 4.722 1.00 54.94 73 ALA A N 1
ATOM 569 C CA . ALA A 1 73 ? 52.116 -37.615 4.385 1.00 54.94 73 ALA A CA 1
ATOM 570 C C . ALA A 1 73 ? 52.111 -37.860 2.869 1.00 54.94 73 ALA A C 1
ATOM 572 O O . ALA A 1 73 ? 51.080 -37.949 2.214 1.00 54.94 73 ALA A O 1
ATOM 573 N N . SER A 1 74 ? 53.335 -37.933 2.350 1.00 60.38 74 SER A N 1
ATOM 574 C CA . SER A 1 74 ? 53.827 -38.787 1.261 1.00 60.38 74 SER A CA 1
ATOM 575 C C . SER A 1 74 ? 52.840 -39.683 0.487 1.00 60.38 74 SER A C 1
ATOM 577 O O . SER A 1 74 ? 52.250 -40.605 1.046 1.00 60.38 74 SER A O 1
ATOM 579 N N . GLY A 1 75 ? 52.880 -39.538 -0.837 1.00 40.91 75 GLY A N 1
ATOM 580 C CA . GLY A 1 75 ? 52.530 -40.547 -1.847 1.00 40.91 75 GLY A CA 1
ATOM 581 C C . GLY A 1 75 ? 52.555 -39.841 -3.204 1.00 40.91 75 GLY A C 1
ATOM 582 O O . GLY A 1 75 ? 51.671 -39.044 -3.472 1.00 40.91 75 GLY A O 1
ATOM 583 N N . LEU A 1 76 ? 53.614 -39.871 -4.016 1.00 45.72 76 LEU A N 1
ATOM 584 C CA 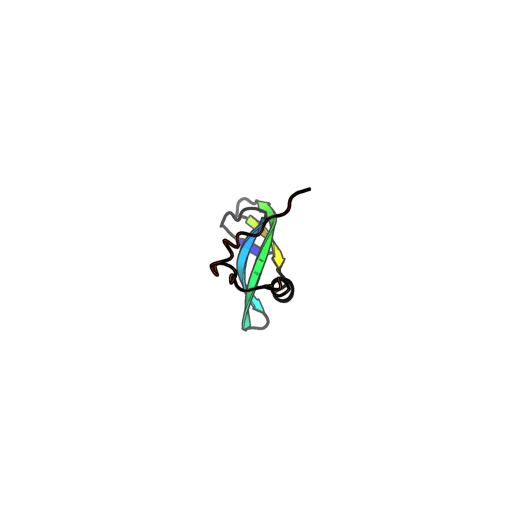. LEU A 1 76 ? 54.319 -41.043 -4.539 1.00 45.72 76 LEU A CA 1
ATOM 585 C C . LEU A 1 76 ? 53.328 -42.040 -5.150 1.00 45.72 76 LEU A C 1
ATOM 587 O O . LEU A 1 76 ? 53.076 -43.100 -4.586 1.00 45.72 76 LEU A O 1
ATOM 591 N N . ASP A 1 77 ? 52.745 -41.622 -6.274 1.00 50.72 77 ASP A N 1
ATOM 592 C CA . ASP A 1 77 ? 52.834 -42.351 -7.547 1.00 50.72 77 ASP A CA 1
ATOM 593 C C . ASP A 1 77 ? 52.950 -41.327 -8.695 1.00 50.72 77 ASP A C 1
ATOM 595 O O . ASP A 1 77 ? 52.200 -40.321 -8.654 1.00 50.72 77 ASP A O 1
#

Sequence (77 aa):
MIYTQETIPLNSEFDIQLWLAGQPLTRQGKAVYKISSESGFAIGVSFVDPQKSKDATPSQPAKDFASEAWDWASGLD

Foldseek 3Di:
DDFDQDDDDAQDKDWDWDQDPNDTDIFIWGFHDWDDDPVHIDTDTDTDDPVVVPPPPPPDDPPPPDDDDPDDDDDDD